Protein AF-A0A817SUK7-F1 (afdb_monomer_lite)

Radius of gyration: 32.59 Å; chains: 1; bounding box: 74×32×102 Å

Foldseek 3Di:
DDCDPVNVVVVVVVVVVVVVCCVPVVVVCVVVVPDDPPDDDPVVVVVVVLVLVADAEAEDAVLVQCCVFPVLDCPVPAQQDFDLVSGPPSDGDPHGLVNCVVSRHQEYAYELDDDPVCVVHCRVVSSVSSVVSVVVVCVVCVLAEDEDDDPVVSCVSSNPPRNYRYYHHDYDDPDD

Sequence (176 aa):
MALTRKFLITIGSLITIVIIGLAVGIPVGIVVGRQKPTSLTVEKQASQILENNPLIDGHNDLAWLIRTNFANSIADFDLYNVTRNQIRNDTPSHTDITRLRQGQVGGQFWSIYTRCGHQGKDATISFLEQIDLMNRIIAKYPDEFQMATTKHQIFLCSSLITSKIIMYILIIELKT

Structure (mmCIF, N/CA/C/O backbone):
data_AF-A0A817SUK7-F1
#
_entry.id   AF-A0A817SUK7-F1
#
loop_
_atom_site.group_PDB
_atom_site.id
_atom_site.type_symbol
_atom_site.label_atom_id
_atom_site.label_alt_id
_atom_site.label_comp_id
_atom_site.label_asym_id
_atom_site.label_entity_id
_atom_site.label_seq_id
_atom_site.pdbx_PDB_ins_code
_atom_site.Cartn_x
_atom_site.Cartn_y
_atom_site.Cartn_z
_atom_site.occupancy
_atom_site.B_iso_or_equiv
_atom_site.auth_seq_id
_atom_site.auth_comp_id
_atom_site.auth_asym_id
_atom_site.auth_atom_id
_atom_site.pdbx_PDB_model_num
ATOM 1 N N . MET A 1 1 ? -55.408 0.470 74.307 1.00 53.00 1 MET A N 1
ATOM 2 C CA . MET A 1 1 ? -54.081 1.119 74.401 1.00 53.00 1 MET A CA 1
ATOM 3 C C . MET A 1 1 ? -54.119 2.345 73.492 1.00 53.00 1 MET A C 1
ATOM 5 O O . MET A 1 1 ? -54.092 2.187 72.280 1.00 53.00 1 MET A O 1
ATOM 9 N N . ALA A 1 2 ? -54.377 3.537 74.039 1.00 53.59 2 ALA A N 1
ATOM 10 C CA . ALA A 1 2 ? -54.626 4.735 73.233 1.00 53.59 2 ALA A CA 1
ATOM 11 C C . ALA A 1 2 ? -53.303 5.288 72.686 1.00 53.59 2 ALA A C 1
ATOM 13 O O . ALA A 1 2 ? -52.430 5.695 73.453 1.00 53.59 2 ALA A O 1
ATOM 14 N N . LEU A 1 3 ? -53.156 5.283 71.362 1.00 60.50 3 LEU A N 1
ATOM 15 C CA . LEU A 1 3 ? -52.019 5.885 70.678 1.00 60.50 3 LEU A CA 1
ATOM 16 C C . LEU A 1 3 ? -52.039 7.395 70.958 1.00 60.50 3 LEU A C 1
ATOM 18 O O . LEU A 1 3 ? -52.952 8.107 70.541 1.00 60.50 3 LEU A O 1
ATOM 22 N N . THR A 1 4 ? -51.086 7.889 71.746 1.00 77.44 4 THR A N 1
ATOM 23 C CA . THR A 1 4 ? -51.103 9.286 72.191 1.00 77.44 4 THR A CA 1
ATOM 24 C C . THR A 1 4 ? -50.793 10.220 71.020 1.00 77.44 4 THR A C 1
ATOM 26 O O . THR A 1 4 ? -49.937 9.934 70.187 1.00 77.44 4 THR A O 1
ATOM 29 N N . ARG A 1 5 ? -51.455 11.383 70.957 1.00 76.31 5 ARG A N 1
ATOM 30 C CA . ARG A 1 5 ? -51.265 12.408 69.906 1.00 76.31 5 ARG A CA 1
ATOM 31 C C . ARG A 1 5 ? -49.786 12.749 69.652 1.00 76.31 5 ARG A C 1
ATOM 33 O O . ARG A 1 5 ? -49.402 13.025 68.522 1.00 76.31 5 ARG A O 1
ATOM 40 N N . LYS A 1 6 ? -48.949 12.675 70.694 1.00 73.25 6 LYS A N 1
ATOM 41 C CA . LYS A 1 6 ? -47.494 12.883 70.623 1.00 73.25 6 LYS A CA 1
ATOM 42 C C . LYS A 1 6 ? -46.774 11.822 69.777 1.00 73.25 6 LYS A C 1
ATOM 44 O O . LYS A 1 6 ? -45.846 12.182 69.062 1.00 73.25 6 LYS A O 1
ATOM 49 N N . PHE A 1 7 ? -47.226 10.566 69.820 1.00 78.25 7 PHE A N 1
ATOM 50 C CA . PHE A 1 7 ? -46.684 9.440 69.050 1.00 78.25 7 PHE A CA 1
ATOM 51 C C . PHE A 1 7 ? -46.992 9.561 67.549 1.00 78.25 7 PHE A C 1
ATOM 53 O O . PHE A 1 7 ? -46.119 9.359 66.710 1.00 78.25 7 PHE A O 1
ATOM 60 N N . LEU A 1 8 ? -48.213 9.985 67.199 1.00 80.06 8 LEU A N 1
ATOM 61 C CA . LEU A 1 8 ? -48.596 10.255 65.805 1.00 80.06 8 LEU A CA 1
ATOM 62 C C . LEU A 1 8 ? -47.792 11.414 65.197 1.00 80.06 8 LEU A C 1
ATOM 64 O O . LEU A 1 8 ? -47.365 11.331 64.049 1.00 80.06 8 LEU A O 1
ATOM 68 N N . ILE A 1 9 ? -47.536 12.469 65.980 1.00 82.06 9 ILE A N 1
ATOM 69 C CA . ILE A 1 9 ? -46.718 13.609 65.543 1.00 82.06 9 ILE A CA 1
ATOM 70 C C . ILE A 1 9 ? -45.265 13.179 65.299 1.00 82.06 9 ILE A C 1
ATOM 72 O O . ILE A 1 9 ? -44.683 13.571 64.296 1.00 82.06 9 ILE A O 1
ATOM 76 N N . THR A 1 10 ? -44.681 12.343 66.164 1.00 82.69 10 THR A N 1
ATOM 77 C CA . THR A 1 10 ? -43.287 11.889 65.993 1.00 82.69 10 THR A CA 1
ATOM 78 C C . THR A 1 10 ? -43.112 11.011 64.757 1.00 82.69 10 THR A C 1
ATOM 80 O O . THR A 1 10 ? -42.155 11.203 64.009 1.00 82.69 10 THR A O 1
ATOM 83 N N . ILE A 1 11 ? -44.055 10.099 64.499 1.00 87.56 11 ILE A N 1
ATOM 84 C CA . ILE A 1 11 ? -44.050 9.275 63.281 1.00 87.56 11 ILE A CA 1
ATOM 85 C C . ILE A 1 11 ? -44.216 10.146 62.031 1.00 87.56 11 ILE A C 1
ATOM 87 O O . ILE A 1 11 ? -43.466 9.978 61.071 1.00 87.56 11 ILE A O 1
ATOM 91 N N . GLY A 1 12 ? -45.142 11.111 62.049 1.00 86.31 12 GLY A N 1
ATOM 92 C CA . GLY A 1 12 ? -45.335 12.046 60.938 1.00 86.31 12 GLY A CA 1
ATOM 93 C C . GLY A 1 12 ? -44.076 12.861 60.625 1.00 86.31 12 GLY A C 1
ATOM 94 O O . GLY A 1 12 ? -43.688 12.980 59.461 1.00 86.31 12 GLY A O 1
ATOM 95 N N . SER A 1 13 ? -43.384 13.358 61.653 1.00 84.50 13 SER A N 1
ATOM 96 C CA . SER A 1 13 ? -42.125 14.097 61.493 1.00 84.50 13 SER A CA 1
ATOM 97 C C . SER A 1 13 ? -41.010 13.231 60.903 1.00 84.50 13 SER A C 1
ATOM 99 O O . SER A 1 13 ? -40.301 13.680 60.005 1.00 84.50 13 SER A O 1
ATOM 101 N N . LEU A 1 14 ? -40.878 11.978 61.353 1.00 88.69 14 LEU A N 1
ATOM 102 C CA . LEU A 1 14 ? -39.887 11.034 60.824 1.00 88.69 14 LEU A CA 1
ATOM 103 C C . LEU A 1 14 ? -40.139 10.707 59.349 1.00 88.69 14 LEU A C 1
ATOM 105 O O . LEU A 1 14 ? -39.212 10.767 58.544 1.00 88.69 14 LEU A O 1
ATOM 109 N N . ILE A 1 15 ? -41.391 10.429 58.977 1.00 91.38 15 ILE A N 1
ATOM 110 C CA . ILE A 1 15 ? -41.772 10.164 57.581 1.00 91.38 15 ILE A CA 1
ATOM 111 C C . ILE A 1 15 ? -41.455 11.379 56.702 1.00 91.38 15 ILE A C 1
ATOM 113 O O . ILE A 1 15 ? -40.889 11.231 55.622 1.00 91.38 15 ILE A O 1
ATOM 117 N N . THR A 1 16 ? -41.751 12.588 57.182 1.00 87.06 16 THR A N 1
ATOM 118 C CA . THR A 1 16 ? -41.489 13.826 56.434 1.00 87.06 16 THR A CA 1
ATOM 119 C C . THR A 1 16 ? -39.990 14.046 56.201 1.00 87.06 16 THR A C 1
ATOM 121 O O . THR A 1 16 ? -39.589 14.385 55.091 1.00 87.06 16 THR A O 1
ATOM 124 N N . ILE A 1 17 ? -39.145 13.790 57.206 1.00 89.88 17 ILE A N 1
ATOM 125 C CA . ILE A 1 17 ? -37.681 13.898 57.077 1.00 89.88 17 ILE A CA 1
ATOM 126 C C . ILE A 1 17 ? -37.142 12.894 56.052 1.00 89.88 17 ILE A C 1
ATOM 128 O O . ILE A 1 17 ? -36.302 13.253 55.228 1.00 89.88 17 ILE A O 1
ATOM 132 N N . VAL A 1 18 ? -37.648 11.658 56.060 1.00 92.06 18 VAL A N 1
ATOM 133 C CA . VAL A 1 18 ? -37.253 10.631 55.085 1.00 92.06 18 VAL A CA 1
ATOM 134 C C . VAL A 1 18 ? -37.667 11.034 53.670 1.00 92.06 18 VAL A C 1
ATOM 136 O O . VAL A 1 18 ? -36.856 10.937 52.751 1.00 92.06 18 VAL A O 1
ATOM 139 N N . ILE A 1 19 ? -38.887 11.547 53.486 1.00 92.81 19 ILE A N 1
ATOM 140 C CA . ILE A 1 19 ? -39.368 12.011 52.176 1.00 92.81 19 ILE A CA 1
ATOM 141 C C . ILE A 1 19 ? -38.508 13.168 51.660 1.00 92.81 19 ILE A C 1
ATOM 143 O O . ILE A 1 19 ? -38.107 13.144 50.500 1.00 92.81 19 ILE A O 1
ATOM 147 N N . ILE A 1 20 ? -38.170 14.146 52.507 1.00 90.62 20 ILE A N 1
ATOM 148 C CA . ILE A 1 20 ? -37.292 15.266 52.130 1.00 90.62 20 ILE A CA 1
ATOM 149 C C . ILE A 1 20 ? -35.889 14.756 51.778 1.00 90.62 20 ILE A C 1
ATOM 151 O O . ILE A 1 20 ? -35.326 15.150 50.757 1.00 90.62 20 ILE A O 1
ATOM 155 N N . GLY A 1 21 ? -35.338 13.843 52.581 1.00 87.94 21 GLY A N 1
ATOM 156 C CA . GLY A 1 21 ? -34.033 13.234 52.332 1.00 87.94 21 GLY A CA 1
ATOM 157 C C . GLY A 1 21 ? -33.972 12.493 50.995 1.00 87.94 21 GLY A C 1
ATOM 158 O O . GLY A 1 21 ? -32.999 12.640 50.262 1.00 87.94 21 GLY A O 1
ATOM 159 N N . LEU A 1 22 ? -35.028 11.763 50.629 1.00 90.69 22 LEU A N 1
ATOM 160 C CA . LEU A 1 22 ? -35.129 11.085 49.333 1.00 90.69 22 LEU A CA 1
ATOM 161 C C . LEU A 1 22 ? -35.352 12.077 48.182 1.00 90.69 22 LEU A C 1
ATOM 163 O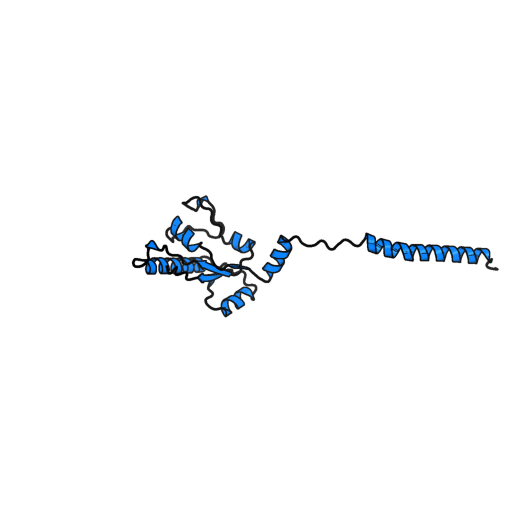 O . LEU A 1 22 ? -34.687 11.976 47.152 1.00 90.69 22 LEU A O 1
ATOM 167 N N . ALA A 1 23 ? -36.235 13.060 48.369 1.00 89.69 23 ALA A N 1
ATOM 168 C CA . ALA A 1 23 ? -36.562 14.065 47.359 1.00 89.69 23 ALA A CA 1
ATOM 169 C C . ALA A 1 23 ? -35.372 14.967 47.003 1.00 89.69 23 ALA A C 1
ATOM 171 O O . ALA A 1 23 ? -35.306 15.452 45.879 1.00 89.69 23 ALA A O 1
ATOM 172 N N . VAL A 1 24 ? -34.428 15.179 47.926 1.00 88.25 24 VAL A N 1
ATOM 173 C CA . VAL A 1 24 ? -33.212 15.974 47.688 1.00 88.25 24 VAL A CA 1
ATOM 174 C C . VAL A 1 24 ? -32.011 15.085 47.364 1.00 88.25 24 VAL A C 1
ATOM 176 O O . VAL A 1 24 ? -31.266 15.364 46.424 1.00 88.25 24 VAL A O 1
ATOM 179 N N . GLY A 1 25 ? -31.826 13.991 48.103 1.00 86.31 25 GLY A N 1
ATOM 180 C CA . GLY A 1 25 ? -30.671 13.108 47.962 1.00 86.31 25 GLY A CA 1
ATOM 181 C C . GLY A 1 25 ? -30.619 12.390 46.616 1.00 86.31 25 GLY A C 1
ATOM 182 O O . GLY A 1 25 ? -29.542 12.275 46.034 1.00 86.31 25 GLY A O 1
ATOM 183 N N . ILE A 1 26 ? -31.769 11.964 46.078 1.00 86.06 26 ILE A N 1
ATOM 184 C CA . ILE A 1 26 ? -31.826 11.257 44.790 1.00 86.06 26 ILE A CA 1
ATOM 185 C C . ILE A 1 26 ? -31.464 12.193 43.621 1.00 86.06 26 ILE A C 1
ATOM 187 O O . ILE A 1 26 ? -30.552 11.849 42.867 1.00 86.06 26 ILE A O 1
ATOM 191 N N . PRO A 1 27 ? -32.070 13.390 43.456 1.00 87.44 27 PRO A N 1
ATOM 192 C CA . PRO A 1 27 ? -31.677 14.306 42.384 1.00 87.44 27 PRO A CA 1
ATOM 193 C C . PRO A 1 27 ? -30.222 14.762 42.480 1.00 87.44 27 PRO A C 1
ATOM 195 O O . PRO A 1 27 ? -29.537 14.817 41.460 1.00 87.44 27 PRO A O 1
ATOM 198 N N . VAL A 1 28 ? -29.724 15.044 43.691 1.00 85.94 28 VAL A N 1
ATOM 199 C CA . VAL A 1 28 ? -28.320 15.430 43.899 1.00 85.94 28 VAL A CA 1
ATOM 200 C C . VAL A 1 28 ? -27.387 14.281 43.526 1.00 85.94 28 VAL A C 1
ATOM 202 O O . VAL A 1 28 ? -26.430 14.501 42.789 1.00 85.94 28 VAL A O 1
ATOM 205 N N . GLY A 1 29 ? -27.691 13.050 43.943 1.00 83.94 29 GLY A N 1
ATOM 206 C CA . GLY A 1 29 ? -26.927 11.863 43.556 1.00 83.94 29 GLY A CA 1
ATOM 207 C C . GLY A 1 29 ? -26.905 11.636 42.042 1.00 83.94 29 GLY A C 1
ATOM 208 O O . GLY A 1 29 ? -25.859 11.307 41.489 1.00 83.94 29 GLY A O 1
ATOM 209 N N . ILE A 1 30 ? -28.020 11.888 41.349 1.00 84.25 30 ILE A N 1
ATOM 210 C CA . ILE A 1 30 ? -28.108 11.784 39.883 1.00 84.25 30 ILE A CA 1
ATOM 211 C C . ILE A 1 30 ? -27.277 12.870 39.190 1.00 84.25 30 ILE A C 1
ATOM 213 O O . ILE A 1 30 ? -26.609 12.585 38.199 1.00 84.25 30 ILE A O 1
ATOM 217 N N . VAL A 1 31 ? -27.306 14.111 39.683 1.00 81.88 31 VAL A N 1
ATOM 218 C CA . VAL A 1 31 ? -26.543 15.227 39.099 1.00 81.88 31 VAL A CA 1
ATOM 219 C C . VAL A 1 31 ? -25.044 15.067 39.353 1.00 81.88 31 VAL A C 1
ATOM 221 O O . VAL A 1 31 ? -24.256 15.252 38.431 1.00 81.88 31 VAL A O 1
ATOM 224 N N . VAL A 1 32 ? -24.651 14.678 40.569 1.00 80.75 32 VAL A N 1
ATOM 225 C CA . VAL A 1 32 ? -23.246 14.454 40.952 1.00 80.75 32 VAL A CA 1
ATOM 226 C C . VAL A 1 32 ? -22.685 13.188 40.298 1.00 80.75 32 VAL A C 1
ATOM 228 O O . VAL A 1 32 ? -21.536 13.175 39.868 1.00 80.75 32 VAL A O 1
ATOM 231 N N . GLY A 1 33 ? -23.499 12.137 40.163 1.00 73.50 33 GLY A N 1
ATOM 232 C CA . GLY A 1 33 ? -23.137 10.893 39.481 1.00 73.50 33 GLY A CA 1
ATOM 233 C C . GLY A 1 33 ? -23.137 10.992 37.954 1.00 73.50 33 GLY A C 1
ATOM 234 O O . GLY A 1 33 ? -22.700 10.057 37.279 1.00 73.50 33 GLY A O 1
ATOM 235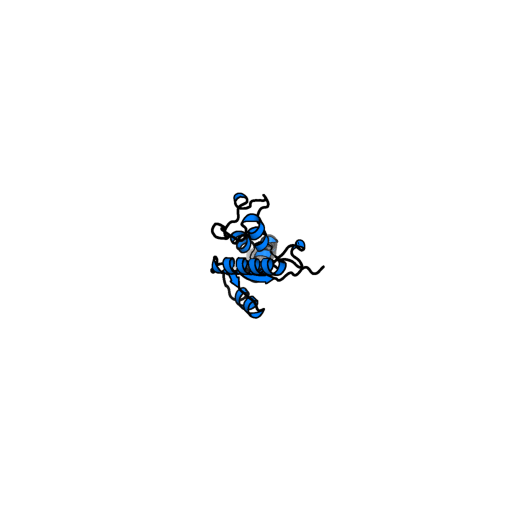 N N . ARG A 1 34 ? -23.600 12.113 37.383 1.00 72.38 34 ARG A N 1
ATOM 236 C CA . ARG A 1 34 ? -23.591 12.354 35.939 1.00 72.38 34 ARG A CA 1
ATOM 237 C C . ARG A 1 34 ? -22.164 12.643 35.476 1.00 72.38 34 ARG A C 1
ATOM 239 O O . ARG A 1 34 ? -21.755 13.788 35.302 1.00 72.38 34 ARG A O 1
ATOM 246 N N . GLN A 1 35 ? -21.394 11.587 35.240 1.00 65.50 35 GLN A N 1
ATOM 247 C CA . GLN A 1 35 ? -20.169 11.715 34.465 1.00 65.50 35 GLN A CA 1
ATOM 248 C C . GLN A 1 35 ? -20.542 12.199 33.061 1.00 65.50 35 GLN A C 1
ATOM 250 O O . GLN A 1 35 ? -21.398 11.614 32.393 1.00 65.50 35 GLN A O 1
ATOM 255 N N . LYS A 1 36 ? -19.927 13.300 32.615 1.00 65.75 36 LYS A N 1
ATOM 256 C CA . LYS A 1 36 ? -19.991 13.706 31.207 1.00 65.75 36 LYS A CA 1
ATOM 257 C C . LYS A 1 36 ? -19.540 12.494 30.383 1.00 65.75 36 LYS A C 1
ATOM 259 O O . LYS A 1 36 ? -18.475 11.963 30.708 1.00 65.75 36 LYS A O 1
ATOM 264 N N . PRO A 1 37 ? -20.301 12.044 29.366 1.00 61.94 37 PRO A N 1
ATOM 265 C CA . PRO A 1 37 ? -19.842 10.955 28.518 1.00 61.94 37 PRO A CA 1
ATOM 266 C C . PRO A 1 37 ? -18.461 11.340 28.002 1.00 61.94 37 PRO A C 1
ATOM 268 O O . PRO A 1 37 ? -18.278 12.430 27.452 1.00 61.94 37 PRO A O 1
ATOM 271 N N . THR A 1 38 ? -17.469 10.503 28.291 1.00 68.75 38 THR A N 1
ATOM 272 C CA . THR A 1 38 ? -16.096 10.754 27.875 1.00 68.75 38 THR A CA 1
ATOM 273 C C . THR A 1 38 ? -16.100 10.719 26.354 1.00 68.75 38 THR A C 1
ATOM 275 O O . THR A 1 38 ? -16.249 9.655 25.758 1.00 68.75 38 THR A O 1
ATOM 278 N N . SER A 1 39 ? -16.029 11.892 25.721 1.00 80.31 39 SER A N 1
ATOM 279 C CA . SER A 1 39 ? -15.875 11.970 24.272 1.00 80.31 39 SER A CA 1
ATOM 280 C C . SER A 1 39 ? -14.623 11.189 23.905 1.00 80.31 39 SER A C 1
ATOM 282 O O . SER A 1 39 ? -13.571 11.375 24.520 1.00 80.31 39 SER A O 1
ATOM 284 N N . LEU A 1 40 ? -14.739 10.317 22.909 1.00 84.12 40 LEU A N 1
ATOM 285 C CA . LEU A 1 40 ? -13.579 9.687 22.296 1.00 84.12 40 LEU A CA 1
ATOM 286 C C . LEU A 1 40 ? -12.591 10.768 21.831 1.00 84.12 40 LEU A C 1
ATOM 288 O O . LEU A 1 40 ? -12.999 11.882 21.488 1.00 84.12 40 LEU A O 1
ATOM 292 N N . THR A 1 41 ? -11.300 10.435 21.828 1.00 93.38 41 THR A N 1
ATOM 293 C CA . THR A 1 41 ? -10.288 11.288 21.196 1.00 93.38 41 THR A CA 1
ATOM 294 C C . THR A 1 41 ? -10.522 11.322 19.686 1.00 93.38 41 THR A C 1
ATOM 296 O O . THR A 1 41 ? -11.152 10.413 19.137 1.00 93.38 41 THR A O 1
ATOM 299 N N . VAL A 1 42 ? -10.010 12.350 19.006 1.00 92.81 42 VAL A N 1
ATOM 300 C CA . VAL A 1 42 ? -10.177 12.506 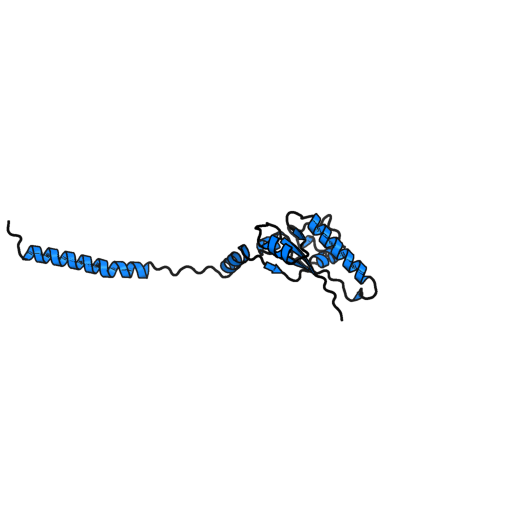17.551 1.00 92.81 42 VAL A CA 1
ATOM 301 C C . VAL A 1 42 ? -9.638 11.286 16.801 1.00 92.81 42 VAL A C 1
ATOM 303 O O . VAL A 1 42 ? -10.264 10.820 15.857 1.00 92.81 42 VAL A O 1
ATOM 306 N N . GLU A 1 43 ? -8.532 10.703 17.262 1.00 91.69 43 GLU A N 1
ATOM 307 C CA . GLU A 1 43 ? -7.911 9.522 16.656 1.00 91.69 43 GLU A CA 1
ATOM 308 C C . GLU A 1 43 ? -8.814 8.293 16.776 1.00 91.69 43 GLU A C 1
ATOM 310 O O . GLU A 1 43 ? -9.002 7.564 15.805 1.00 91.69 43 GLU A O 1
ATOM 315 N N . LYS A 1 44 ? -9.427 8.080 17.949 1.00 92.69 44 LYS A N 1
ATOM 316 C CA . LYS A 1 44 ? -10.380 6.978 18.143 1.00 92.69 44 LYS A CA 1
ATOM 317 C C . LYS A 1 44 ? -11.639 7.170 17.305 1.00 92.69 44 LYS A C 1
ATOM 319 O O . LYS A 1 44 ? -12.140 6.200 16.750 1.00 92.69 44 LYS A O 1
ATOM 324 N N . GLN A 1 45 ? -12.133 8.403 17.196 1.00 93.38 45 GLN A N 1
ATOM 325 C CA . GLN A 1 45 ? -13.276 8.719 16.337 1.00 93.38 45 GLN A CA 1
ATOM 326 C C . GLN A 1 45 ? -12.953 8.455 14.863 1.00 93.38 45 GLN A C 1
ATOM 328 O O . GLN A 1 45 ? -13.724 7.786 14.181 1.00 93.38 45 GLN A O 1
ATOM 333 N N . ALA A 1 46 ? -11.802 8.931 14.383 1.00 93.38 46 ALA A N 1
ATOM 334 C CA . ALA A 1 46 ? -11.353 8.703 13.014 1.00 93.38 46 ALA A CA 1
ATOM 335 C C . ALA A 1 46 ? -11.188 7.206 12.724 1.00 93.38 46 ALA A C 1
ATOM 337 O O . ALA A 1 46 ? -11.698 6.722 11.717 1.00 93.38 46 ALA A O 1
ATOM 338 N N . SER A 1 47 ? -10.555 6.462 13.634 1.00 92.12 47 SER A N 1
ATOM 339 C CA . SER A 1 47 ? -10.348 5.024 13.466 1.00 92.12 47 SER A CA 1
ATOM 340 C C . SER A 1 47 ? -11.670 4.253 13.380 1.00 92.12 47 SER A C 1
ATOM 342 O O . SER A 1 47 ? -11.852 3.465 12.454 1.00 92.12 47 SER A O 1
ATOM 344 N N . GLN A 1 48 ? -12.646 4.564 14.243 1.00 91.75 48 GLN A N 1
ATOM 345 C CA . GLN A 1 48 ? -13.991 3.972 14.182 1.00 91.75 48 GLN A CA 1
ATOM 346 C C . GLN A 1 48 ? -14.731 4.277 12.873 1.00 91.75 48 GLN A C 1
ATOM 348 O O . GLN A 1 48 ? -15.467 3.436 12.355 1.00 91.75 48 GLN A O 1
ATOM 353 N N . ILE A 1 49 ? -14.556 5.482 12.324 1.00 92.19 49 ILE A N 1
ATOM 354 C CA . ILE A 1 49 ? -15.133 5.833 11.022 1.00 92.19 49 ILE A CA 1
ATOM 355 C C . ILE A 1 49 ? -14.481 4.988 9.923 1.00 92.19 49 ILE A C 1
ATOM 357 O O . ILE A 1 49 ? -15.194 4.413 9.098 1.00 92.19 49 ILE A O 1
ATOM 361 N N . LEU A 1 50 ? -13.151 4.879 9.936 1.00 91.25 50 LEU A N 1
ATOM 362 C CA . LEU A 1 50 ? -12.375 4.153 8.930 1.00 91.25 50 LEU A CA 1
ATOM 363 C C . LEU A 1 50 ? -12.538 2.628 9.009 1.00 91.25 50 LEU A C 1
ATOM 365 O O . LEU A 1 50 ? -12.339 1.955 8.004 1.00 91.25 50 LEU A O 1
ATOM 369 N N . GLU A 1 51 ? -12.953 2.070 10.153 1.00 88.00 51 GLU A N 1
ATOM 370 C CA . GLU A 1 51 ? -13.257 0.633 10.293 1.00 88.00 51 GLU A CA 1
ATOM 371 C C . GLU A 1 51 ? -14.359 0.196 9.321 1.00 88.00 51 GLU A C 1
ATOM 373 O O . GLU A 1 51 ? -14.278 -0.880 8.735 1.00 88.00 51 GLU A O 1
ATOM 378 N N . ASN A 1 52 ? -15.362 1.055 9.121 1.00 85.25 52 ASN A N 1
ATOM 379 C CA . ASN A 1 52 ? -16.485 0.797 8.217 1.00 85.25 52 ASN A CA 1
ATOM 380 C C . ASN A 1 52 ? -16.372 1.559 6.889 1.00 85.25 52 ASN A C 1
ATOM 382 O O . ASN A 1 52 ? -17.125 1.287 5.958 1.00 85.25 52 ASN A O 1
ATOM 386 N N . ASN A 1 53 ? -15.453 2.525 6.801 1.00 88.00 53 ASN A N 1
ATOM 387 C CA . ASN A 1 53 ? -15.227 3.350 5.616 1.00 88.00 53 ASN A CA 1
ATOM 388 C C . ASN A 1 53 ? -13.723 3.437 5.316 1.00 88.00 53 ASN A C 1
ATOM 390 O O . ASN A 1 53 ? -13.133 4.503 5.512 1.00 88.00 53 ASN A O 1
ATOM 394 N N . PRO A 1 54 ? -13.084 2.337 4.875 1.00 87.62 54 PRO A N 1
ATOM 395 C CA . PRO A 1 54 ? -11.650 2.330 4.619 1.00 87.62 54 PRO A CA 1
ATOM 396 C C . PRO A 1 54 ? -11.226 3.441 3.656 1.00 87.62 54 PRO A C 1
ATOM 398 O O . PRO A 1 54 ? -11.927 3.745 2.685 1.00 87.62 54 PRO A O 1
ATOM 401 N N . LEU A 1 55 ? -10.058 4.034 3.905 1.00 90.94 55 LEU A N 1
ATOM 402 C CA . LEU A 1 55 ? -9.558 5.144 3.101 1.00 90.94 55 LEU A CA 1
ATOM 403 C C . LEU A 1 55 ? -9.236 4.672 1.675 1.00 90.94 55 LEU A C 1
ATOM 405 O O . LEU A 1 55 ? -8.615 3.622 1.486 1.00 90.94 55 LEU A O 1
ATOM 409 N N . ILE A 1 56 ? -9.631 5.474 0.684 1.00 90.06 56 ILE A N 1
ATOM 410 C CA . ILE A 1 56 ? -9.225 5.314 -0.715 1.00 90.06 56 ILE A CA 1
ATOM 411 C C . ILE A 1 56 ? -8.302 6.477 -1.064 1.00 90.06 56 ILE A C 1
ATOM 413 O O . ILE A 1 56 ? -8.764 7.608 -1.219 1.00 90.06 56 ILE A O 1
ATOM 417 N N . ASP A 1 57 ? -7.006 6.201 -1.177 1.00 91.38 57 ASP A N 1
ATOM 418 C CA . ASP A 1 57 ? -6.017 7.207 -1.556 1.00 91.38 57 ASP A CA 1
ATOM 419 C C . ASP A 1 57 ? -5.870 7.297 -3.081 1.00 91.38 57 ASP A C 1
ATOM 421 O O . ASP A 1 57 ? -5.852 6.288 -3.794 1.00 91.38 57 ASP A O 1
ATOM 425 N N . GLY A 1 58 ? -5.793 8.529 -3.583 1.00 90.12 58 GLY A N 1
ATOM 426 C CA . GLY A 1 58 ? -5.818 8.835 -5.009 1.00 90.12 58 GLY A CA 1
ATOM 427 C C . GLY A 1 58 ? -4.462 8.791 -5.710 1.00 90.12 58 GLY A C 1
ATOM 428 O O . GLY A 1 58 ? -4.450 8.831 -6.938 1.00 90.12 58 GLY A O 1
ATOM 429 N N . HIS A 1 59 ? -3.333 8.743 -4.997 1.00 91.94 59 HIS A N 1
ATOM 430 C CA . HIS A 1 59 ? -2.020 8.851 -5.629 1.00 91.94 59 HIS A CA 1
ATOM 431 C C . HIS A 1 59 ? -0.865 8.409 -4.717 1.00 91.94 59 HIS A C 1
ATOM 433 O O . HIS A 1 59 ? -0.469 9.129 -3.803 1.00 91.94 59 HIS A O 1
ATOM 439 N N . ASN A 1 60 ? -0.237 7.274 -5.033 1.00 93.00 60 ASN A N 1
ATOM 440 C CA . ASN A 1 60 ? 0.943 6.787 -4.311 1.00 93.00 60 ASN A CA 1
ATOM 441 C C . ASN A 1 60 ? 2.058 6.334 -5.263 1.00 93.00 60 ASN A C 1
ATOM 443 O O . ASN A 1 60 ? 1.840 5.500 -6.145 1.00 93.00 60 ASN A O 1
ATOM 447 N N . ASP A 1 61 ? 3.264 6.866 -5.054 1.00 92.56 61 ASP A N 1
ATOM 448 C CA . ASP A 1 61 ? 4.444 6.698 -5.914 1.00 92.56 61 ASP A CA 1
ATOM 449 C C . ASP A 1 61 ? 5.336 5.493 -5.540 1.00 92.56 61 ASP A C 1
ATOM 451 O O . ASP A 1 61 ? 6.520 5.451 -5.884 1.00 92.56 61 ASP A O 1
ATOM 455 N N . LEU A 1 62 ? 4.806 4.468 -4.860 1.00 91.94 62 LEU A N 1
ATOM 456 C CA . LEU A 1 62 ? 5.573 3.253 -4.532 1.00 91.94 62 LEU A CA 1
ATOM 457 C C . LEU A 1 62 ? 6.241 2.619 -5.765 1.00 91.94 62 LEU A C 1
ATOM 459 O O . LEU A 1 62 ? 7.391 2.187 -5.691 1.00 91.94 62 LEU A O 1
ATOM 463 N N . ALA A 1 63 ? 5.559 2.612 -6.914 1.00 91.69 63 ALA A N 1
ATOM 464 C CA . ALA A 1 63 ? 6.114 2.097 -8.165 1.00 91.69 63 ALA A CA 1
ATOM 465 C C . ALA A 1 63 ? 7.401 2.846 -8.560 1.00 91.69 63 ALA A C 1
ATOM 467 O O . ALA A 1 63 ? 8.396 2.237 -8.961 1.00 91.69 63 ALA A O 1
ATOM 468 N N . TRP A 1 64 ? 7.396 4.173 -8.414 1.00 90.81 64 TRP A N 1
ATOM 469 C CA . TRP A 1 64 ? 8.545 5.025 -8.704 1.00 90.81 64 TRP A CA 1
ATOM 470 C C . TRP A 1 64 ? 9.685 4.823 -7.699 1.00 90.81 64 TRP A C 1
ATOM 472 O O . TRP A 1 64 ? 10.858 4.760 -8.086 1.00 90.81 64 TRP A O 1
ATOM 482 N N . LEU A 1 65 ? 9.354 4.662 -6.416 1.00 90.69 65 LEU A N 1
ATOM 483 C CA . LEU A 1 65 ? 10.327 4.323 -5.378 1.00 90.69 65 LEU A CA 1
ATOM 484 C C . LEU A 1 65 ? 11.048 3.016 -5.718 1.00 90.69 65 LEU A C 1
ATOM 486 O O . LEU A 1 65 ? 12.280 2.969 -5.679 1.00 90.69 65 LEU A O 1
ATOM 490 N N . ILE A 1 66 ? 10.302 1.980 -6.110 1.00 90.81 66 ILE A N 1
ATOM 491 C CA . ILE A 1 66 ? 10.885 0.685 -6.468 1.00 90.81 66 ILE A CA 1
ATOM 492 C C . ILE A 1 66 ? 11.752 0.809 -7.728 1.00 90.81 66 ILE A C 1
ATOM 494 O O . ILE A 1 66 ? 12.879 0.313 -7.748 1.00 90.81 66 ILE A O 1
ATOM 498 N N . ARG A 1 67 ? 11.285 1.531 -8.756 1.00 90.44 67 ARG A N 1
ATOM 499 C CA . ARG A 1 67 ? 12.067 1.785 -9.978 1.00 90.44 67 ARG A CA 1
ATOM 500 C C . ARG A 1 67 ? 13.418 2.411 -9.669 1.00 90.44 67 ARG A C 1
ATOM 502 O O . ARG A 1 67 ? 14.451 1.916 -10.109 1.00 90.44 67 ARG A O 1
ATOM 509 N N . THR A 1 68 ? 13.410 3.500 -8.911 1.00 88.56 68 THR A N 1
ATOM 510 C CA . THR A 1 68 ? 14.612 4.308 -8.673 1.00 88.56 68 THR A CA 1
ATOM 511 C C . THR A 1 68 ? 15.619 3.644 -7.740 1.00 88.56 68 THR A C 1
ATOM 513 O O . THR A 1 68 ? 16.813 3.897 -7.876 1.00 88.56 68 THR A O 1
ATOM 516 N N . ASN A 1 69 ? 15.169 2.787 -6.821 1.00 87.12 69 ASN A N 1
ATOM 517 C CA . ASN A 1 69 ? 16.045 2.160 -5.827 1.00 87.12 69 ASN A CA 1
ATOM 518 C C . ASN A 1 69 ? 16.416 0.710 -6.157 1.00 87.12 69 ASN A C 1
ATOM 520 O O . ASN A 1 69 ? 17.479 0.252 -5.742 1.00 87.12 69 ASN A O 1
ATOM 524 N N . PHE A 1 70 ? 15.583 0.006 -6.924 1.00 88.44 70 PHE A N 1
ATOM 525 C CA . PHE A 1 70 ? 15.733 -1.430 -7.186 1.00 88.44 70 PHE A CA 1
ATOM 526 C C . PHE A 1 70 ? 15.615 -1.798 -8.668 1.00 88.44 70 PHE A C 1
ATOM 528 O O . PHE A 1 70 ? 15.579 -2.982 -8.994 1.00 88.44 70 PHE A O 1
ATOM 535 N N . ALA A 1 71 ? 15.543 -0.815 -9.574 1.00 90.88 71 ALA A N 1
ATOM 536 C CA . ALA A 1 71 ? 15.424 -1.045 -11.015 1.00 90.88 71 ALA A CA 1
ATOM 537 C C . ALA A 1 71 ? 14.276 -2.015 -11.372 1.00 90.88 71 ALA A C 1
ATOM 539 O O . ALA A 1 71 ? 14.444 -2.923 -12.181 1.00 90.88 71 ALA A O 1
ATOM 540 N N . ASN A 1 72 ? 13.113 -1.847 -10.727 1.00 92.44 72 ASN A N 1
ATOM 541 C CA . ASN A 1 72 ? 11.916 -2.692 -10.881 1.00 92.44 72 ASN A CA 1
ATOM 542 C C . ASN A 1 72 ? 12.069 -4.164 -10.450 1.00 92.44 72 ASN A C 1
ATOM 544 O O . ASN A 1 72 ? 11.121 -4.950 -10.602 1.00 92.44 72 ASN A O 1
ATOM 548 N N . SER A 1 73 ? 13.214 -4.540 -9.873 1.00 91.38 73 SER A N 1
ATOM 549 C CA . SER A 1 73 ? 13.393 -5.843 -9.241 1.00 91.38 73 SER A CA 1
ATOM 550 C C . SER A 1 73 ? 12.632 -5.894 -7.923 1.00 91.38 73 SER A C 1
ATOM 552 O O . SER A 1 73 ? 12.773 -5.018 -7.071 1.00 91.38 73 SER A O 1
ATOM 554 N N . ILE A 1 74 ? 11.831 -6.946 -7.754 1.00 90.69 74 ILE A N 1
ATOM 555 C CA . ILE A 1 74 ? 11.087 -7.210 -6.517 1.00 90.69 74 ILE A CA 1
ATOM 556 C C . ILE A 1 74 ? 11.486 -8.532 -5.866 1.00 90.69 74 ILE A C 1
ATOM 558 O O . ILE A 1 74 ? 10.795 -8.970 -4.952 1.00 90.69 74 ILE A O 1
ATOM 562 N N . ALA A 1 75 ? 12.550 -9.192 -6.338 1.00 86.69 75 ALA A N 1
ATOM 563 C CA . ALA A 1 75 ? 12.981 -10.481 -5.795 1.00 86.69 75 ALA A CA 1
ATOM 564 C C . ALA A 1 75 ? 13.255 -10.358 -4.287 1.00 86.69 75 ALA A C 1
ATOM 566 O O . ALA A 1 75 ? 12.569 -10.987 -3.481 1.00 86.69 75 ALA A O 1
ATOM 567 N N . ASP A 1 76 ? 14.115 -9.406 -3.926 1.00 76.06 76 ASP A N 1
ATOM 568 C CA . ASP A 1 76 ? 14.546 -9.156 -2.546 1.00 76.06 76 ASP A CA 1
ATOM 569 C C . ASP A 1 76 ? 13.828 -7.960 -1.894 1.00 76.06 76 ASP A C 1
ATOM 571 O O . ASP A 1 76 ? 14.213 -7.489 -0.825 1.00 76.06 76 ASP A O 1
ATOM 575 N N . PHE A 1 77 ? 12.780 -7.438 -2.542 1.00 82.69 77 PHE A N 1
ATOM 576 C CA . PHE A 1 77 ? 11.977 -6.344 -1.999 1.00 82.69 77 PHE A CA 1
ATOM 577 C C . PHE A 1 77 ? 10.831 -6.899 -1.149 1.00 82.69 77 PHE A C 1
ATOM 579 O O . PHE A 1 77 ? 9.874 -7.483 -1.678 1.00 82.69 77 PHE A O 1
ATOM 586 N N . ASP A 1 78 ? 10.944 -6.715 0.164 1.00 88.69 78 ASP A N 1
ATOM 587 C CA . ASP A 1 78 ? 9.893 -7.015 1.133 1.00 88.69 78 ASP A CA 1
ATOM 588 C C . ASP A 1 78 ? 9.037 -5.768 1.386 1.00 88.69 78 ASP A C 1
ATOM 590 O O . ASP A 1 78 ? 9.520 -4.759 1.901 1.00 88.69 78 ASP A O 1
ATOM 594 N N . LEU A 1 79 ? 7.762 -5.844 1.002 1.00 91.69 79 LEU A N 1
ATOM 595 C CA . LEU A 1 79 ? 6.803 -4.752 1.144 1.00 91.69 79 LEU A CA 1
ATOM 596 C C . LEU A 1 79 ? 6.061 -4.797 2.489 1.00 91.69 79 LEU A C 1
ATOM 598 O O . LEU A 1 79 ? 5.310 -3.870 2.780 1.00 91.69 79 LEU A O 1
ATOM 602 N N . TYR A 1 80 ? 6.249 -5.822 3.328 1.00 91.25 80 TYR A N 1
ATOM 603 C CA . TYR A 1 80 ? 5.616 -5.858 4.650 1.00 91.25 80 TYR A CA 1
ATOM 604 C C . TYR A 1 80 ? 6.173 -4.794 5.587 1.00 91.25 80 TYR A C 1
ATOM 606 O O . TYR A 1 80 ? 5.413 -4.177 6.337 1.00 91.25 80 TYR A O 1
ATOM 614 N N . ASN A 1 81 ? 7.483 -4.561 5.525 1.00 85.75 81 ASN A N 1
ATOM 615 C CA . ASN A 1 81 ? 8.165 -3.585 6.360 1.00 85.75 81 ASN A CA 1
ATOM 616 C C . ASN A 1 81 ? 9.351 -2.980 5.605 1.00 85.75 81 ASN A C 1
ATOM 618 O O . ASN A 1 81 ? 10.480 -3.468 5.687 1.00 85.75 81 ASN A O 1
ATOM 622 N N . VAL A 1 82 ? 9.080 -1.909 4.859 1.00 85.75 82 VAL A N 1
ATOM 623 C CA . VAL A 1 82 ? 10.117 -1.225 4.090 1.00 85.75 82 VAL A CA 1
ATOM 624 C C . VAL A 1 82 ? 10.941 -0.362 5.043 1.00 85.75 82 VAL A C 1
ATOM 626 O O . VAL A 1 82 ? 10.483 0.658 5.566 1.00 85.75 82 VAL A O 1
ATOM 629 N N . THR A 1 83 ? 12.182 -0.777 5.272 1.00 78.81 83 THR A N 1
ATOM 630 C CA . THR A 1 83 ? 13.138 -0.086 6.140 1.00 78.81 83 THR A CA 1
ATOM 631 C C . THR A 1 83 ? 14.022 0.870 5.343 1.00 78.81 83 THR A C 1
ATOM 633 O O . THR A 1 83 ? 14.246 0.698 4.145 1.00 78.81 83 THR A O 1
ATOM 636 N N . ARG A 1 84 ? 14.590 1.876 6.023 1.00 68.50 84 ARG A N 1
ATOM 637 C CA . ARG A 1 84 ? 15.508 2.843 5.396 1.00 68.50 84 ARG A CA 1
ATOM 638 C C . ARG A 1 84 ? 16.702 2.165 4.719 1.00 68.50 84 ARG A C 1
ATOM 640 O O . ARG A 1 84 ? 17.105 2.590 3.648 1.00 68.50 84 ARG A O 1
ATOM 647 N N . ASN A 1 85 ? 17.205 1.078 5.306 1.00 66.75 85 ASN A N 1
ATOM 648 C CA . ASN A 1 85 ? 18.374 0.346 4.811 1.00 66.75 85 ASN A CA 1
ATOM 649 C C . ASN A 1 85 ? 18.131 -0.355 3.469 1.00 66.75 85 ASN A C 1
ATOM 651 O O . ASN A 1 85 ? 19.086 -0.710 2.786 1.00 66.75 85 ASN A O 1
ATOM 655 N N . GLN A 1 86 ? 16.871 -0.568 3.089 1.00 65.69 86 GLN A N 1
ATOM 656 C CA . GLN A 1 86 ? 16.538 -1.128 1.784 1.00 65.69 86 GLN A CA 1
ATOM 657 C C . GLN A 1 86 ? 16.593 -0.055 0.684 1.00 65.69 86 GLN A C 1
ATOM 659 O O . GLN A 1 86 ? 16.748 -0.396 -0.483 1.00 65.69 86 GLN A O 1
ATOM 664 N N . ILE A 1 87 ? 16.509 1.239 1.016 1.00 73.81 87 ILE A N 1
ATOM 665 C CA . ILE A 1 87 ? 16.358 2.320 0.036 1.00 73.81 87 ILE A CA 1
ATOM 666 C C . ILE A 1 87 ? 17.704 3.010 -0.199 1.00 73.81 87 ILE A C 1
ATOM 668 O O . ILE A 1 87 ? 18.299 3.575 0.712 1.00 73.81 87 ILE A O 1
ATOM 672 N N . ARG A 1 88 ? 18.173 2.996 -1.450 1.00 68.19 88 ARG A N 1
ATOM 673 C CA . ARG A 1 88 ? 19.507 3.480 -1.842 1.00 68.19 88 ARG A CA 1
ATOM 674 C C . ARG A 1 88 ? 19.710 4.992 -1.690 1.00 68.19 88 ARG A C 1
ATOM 676 O O . ARG A 1 88 ? 20.848 5.424 -1.568 1.00 68.19 88 ARG A O 1
ATOM 683 N N . ASN A 1 89 ? 18.636 5.783 -1.709 1.00 65.00 89 ASN A N 1
ATOM 684 C CA . ASN A 1 89 ? 18.697 7.251 -1.750 1.00 65.00 89 ASN A CA 1
ATOM 685 C C . ASN A 1 89 ? 18.333 7.939 -0.415 1.00 65.00 89 ASN A C 1
ATOM 687 O O . ASN A 1 89 ? 17.801 9.049 -0.438 1.00 65.00 89 ASN A O 1
ATOM 691 N N . ASP A 1 90 ? 18.527 7.277 0.737 1.00 60.91 90 ASP A N 1
ATOM 692 C CA . ASP A 1 90 ? 18.265 7.781 2.110 1.00 60.91 90 ASP A CA 1
ATOM 693 C C . ASP A 1 90 ? 16.845 8.311 2.408 1.00 60.91 90 ASP A C 1
ATOM 695 O O . ASP A 1 90 ? 16.542 8.750 3.529 1.00 60.91 90 ASP A O 1
ATOM 699 N N . THR A 1 91 ? 15.946 8.226 1.428 1.00 64.31 91 THR A N 1
ATOM 700 C CA . THR A 1 91 ? 14.554 8.656 1.517 1.00 64.31 91 THR A CA 1
ATOM 701 C C . THR A 1 91 ? 13.729 7.482 2.035 1.00 64.31 91 THR A C 1
ATOM 703 O O . THR A 1 91 ? 13.606 6.486 1.328 1.00 64.31 91 THR A O 1
ATOM 706 N N . PRO A 1 92 ? 13.188 7.533 3.261 1.00 74.31 92 PRO A N 1
ATOM 707 C CA . PRO A 1 92 ? 12.380 6.441 3.785 1.00 74.31 92 PRO A CA 1
ATOM 708 C C . PRO A 1 92 ? 11.109 6.269 2.943 1.00 74.31 92 PRO A C 1
ATOM 710 O O . PRO A 1 92 ? 10.551 7.245 2.444 1.00 74.31 92 PRO A O 1
ATOM 713 N N . SER A 1 93 ? 10.630 5.033 2.799 1.00 86.69 93 SER A N 1
ATOM 714 C CA . SER A 1 93 ? 9.320 4.798 2.194 1.00 86.69 93 SER A CA 1
ATOM 715 C C . SER A 1 93 ? 8.238 5.245 3.169 1.00 86.69 93 SER A C 1
ATOM 717 O O . SER A 1 93 ? 8.270 4.889 4.346 1.00 86.69 93 SER A O 1
ATOM 719 N N . HIS A 1 94 ? 7.241 5.976 2.680 1.00 90.56 94 HIS A N 1
ATOM 720 C CA . HIS A 1 94 ? 6.014 6.224 3.441 1.00 90.56 94 HIS A CA 1
ATOM 721 C C . HIS A 1 94 ? 5.049 5.033 3.381 1.00 90.56 94 HIS A C 1
ATOM 723 O O . HIS A 1 94 ? 4.125 4.948 4.185 1.00 90.56 94 HIS A O 1
ATOM 729 N N . THR A 1 95 ? 5.294 4.092 2.468 1.00 92.81 95 THR A N 1
ATOM 730 C CA . THR A 1 95 ? 4.369 3.012 2.136 1.00 92.81 95 THR A CA 1
ATOM 731 C C . THR A 1 95 ? 5.007 1.649 2.385 1.00 92.81 95 THR A C 1
ATOM 733 O O . THR A 1 95 ? 6.049 1.320 1.819 1.00 92.81 95 THR A O 1
ATOM 736 N N . ASP A 1 96 ? 4.346 0.848 3.209 1.00 93.88 96 ASP A N 1
ATOM 737 C CA . ASP A 1 96 ? 4.503 -0.601 3.330 1.00 93.88 96 ASP A CA 1
ATOM 738 C C . ASP A 1 96 ? 3.157 -1.194 3.774 1.00 93.88 96 ASP A C 1
ATOM 740 O O . ASP A 1 96 ? 2.260 -0.453 4.188 1.00 93.88 96 ASP A O 1
ATOM 744 N N . ILE A 1 97 ? 2.979 -2.510 3.649 1.00 94.12 97 ILE A N 1
ATOM 745 C CA . ILE A 1 97 ? 1.708 -3.172 3.978 1.00 94.12 97 ILE A CA 1
ATOM 746 C C . ILE A 1 97 ? 1.334 -2.911 5.440 1.00 94.12 97 ILE A C 1
ATOM 748 O O . ILE A 1 97 ? 0.179 -2.595 5.719 1.00 94.12 97 ILE A O 1
ATOM 752 N N . THR A 1 98 ? 2.294 -2.956 6.369 1.00 94.12 98 THR A N 1
ATOM 753 C CA . THR A 1 98 ? 2.026 -2.717 7.795 1.00 94.12 98 THR A CA 1
ATOM 754 C C . THR A 1 98 ? 1.423 -1.330 8.031 1.00 94.12 98 THR A C 1
ATOM 756 O O . THR A 1 98 ? 0.385 -1.212 8.686 1.00 94.12 98 THR A O 1
ATOM 759 N N . ARG A 1 99 ? 2.018 -0.279 7.457 1.00 94.25 99 ARG A N 1
ATOM 760 C CA . ARG A 1 99 ? 1.524 1.101 7.555 1.00 94.25 99 ARG A CA 1
ATOM 761 C C . ARG A 1 99 ? 0.180 1.278 6.859 1.00 94.25 99 ARG A C 1
ATOM 763 O O . ARG A 1 99 ? -0.683 1.955 7.408 1.00 94.25 99 ARG A O 1
ATOM 770 N N . LEU A 1 100 ? -0.035 0.650 5.701 1.00 94.00 100 LEU A N 1
ATOM 771 C CA . LEU A 1 100 ? -1.326 0.711 5.005 1.00 94.00 100 LEU A CA 1
ATOM 772 C C . LEU A 1 100 ? -2.455 0.100 5.848 1.00 94.00 100 LEU A C 1
ATOM 774 O O . LEU A 1 100 ? -3.542 0.671 5.933 1.00 94.00 100 LEU A O 1
ATOM 778 N N . ARG A 1 101 ? -2.185 -1.024 6.524 1.00 92.56 101 ARG A N 1
ATOM 779 C CA . ARG A 1 101 ? -3.138 -1.664 7.442 1.00 92.56 101 ARG A CA 1
ATOM 780 C C . ARG A 1 101 ? -3.418 -0.809 8.668 1.00 92.56 101 ARG A C 1
ATOM 782 O O . ARG A 1 101 ? -4.579 -0.597 9.002 1.00 92.56 101 ARG A O 1
ATOM 789 N N . GLN A 1 102 ? -2.372 -0.290 9.307 1.00 93.06 102 GLN A N 1
ATOM 790 C CA . GLN A 1 102 ? -2.505 0.598 10.467 1.00 93.06 102 GLN A CA 1
ATOM 791 C C . GLN A 1 102 ? -3.262 1.886 10.124 1.00 93.06 102 GLN A C 1
ATOM 793 O O . GLN A 1 102 ? -4.048 2.364 10.933 1.00 93.06 102 GLN A O 1
ATOM 798 N N . GLY A 1 103 ? -3.060 2.418 8.916 1.00 93.06 103 GLY A N 1
ATOM 799 C CA . GLY A 1 103 ? -3.778 3.579 8.395 1.00 93.06 103 GLY A CA 1
ATOM 800 C C . GLY A 1 103 ? -5.186 3.281 7.873 1.00 93.06 103 GLY A C 1
ATOM 801 O O . GLY A 1 103 ? -5.837 4.199 7.382 1.00 93.06 103 GLY A O 1
ATOM 802 N N . GLN A 1 104 ? -5.655 2.028 7.952 1.00 93.25 104 GLN A N 1
ATOM 803 C CA . GLN A 1 104 ? -6.977 1.593 7.481 1.00 93.25 104 GLN A CA 1
ATOM 804 C C . GLN A 1 104 ? -7.239 1.963 6.009 1.00 93.25 104 GLN A C 1
ATOM 806 O O . GLN A 1 104 ? -8.350 2.329 5.617 1.00 93.25 104 GLN A O 1
ATOM 811 N N . VAL A 1 105 ? -6.196 1.859 5.180 1.00 92.44 105 VAL A N 1
ATOM 812 C CA . VAL A 1 105 ? -6.297 2.045 3.731 1.00 92.44 105 VAL A CA 1
ATOM 813 C C . VAL A 1 105 ? -6.949 0.806 3.132 1.00 92.44 105 VAL A C 1
ATOM 815 O O . VAL A 1 105 ? -6.411 -0.295 3.228 1.00 92.44 105 VAL A O 1
ATOM 818 N N . GLY A 1 106 ? -8.114 0.983 2.514 1.00 89.56 106 GLY A N 1
ATOM 819 C CA . GLY A 1 106 ? -8.819 -0.081 1.797 1.00 89.56 106 GLY A CA 1
ATOM 820 C C . GLY A 1 106 ? -8.690 0.024 0.284 1.00 89.56 106 GLY A C 1
ATOM 821 O O . GLY A 1 106 ? -8.995 -0.938 -0.412 1.00 89.56 106 GLY A O 1
ATOM 822 N N . GLY A 1 107 ? -8.223 1.159 -0.241 1.00 89.75 107 GLY A N 1
ATOM 823 C CA . GLY A 1 107 ? -8.011 1.354 -1.669 1.00 89.75 107 GLY A CA 1
ATOM 824 C C . GLY A 1 107 ? -6.854 2.298 -1.964 1.00 89.75 107 GLY A C 1
ATOM 825 O O . GLY A 1 107 ? -6.637 3.275 -1.253 1.00 89.75 107 GLY A O 1
ATOM 826 N N . GLN A 1 108 ? -6.124 2.019 -3.037 1.00 91.50 108 GLN A N 1
ATOM 827 C CA . GLN A 1 108 ? -4.990 2.823 -3.460 1.00 91.50 108 GLN A CA 1
ATOM 828 C C . GLN A 1 108 ? -4.930 2.920 -4.978 1.00 91.50 108 GLN A C 1
ATOM 830 O O . GLN A 1 108 ? -4.855 1.916 -5.690 1.00 91.50 108 GLN A O 1
ATOM 835 N N . PHE A 1 109 ? -4.897 4.152 -5.466 1.00 90.50 109 PHE A N 1
ATOM 836 C CA . PHE A 1 109 ? -4.492 4.474 -6.823 1.00 90.50 109 PHE A CA 1
ATOM 837 C C . PHE A 1 109 ? -2.973 4.625 -6.865 1.00 90.50 109 PHE A C 1
ATOM 839 O O . PHE A 1 109 ? -2.411 5.583 -6.332 1.00 90.50 109 PHE A O 1
ATOM 846 N N . TRP A 1 110 ? -2.295 3.643 -7.456 1.00 91.31 110 TRP A N 1
ATOM 847 C CA . TRP A 1 110 ? -0.847 3.675 -7.621 1.00 91.31 110 TRP A CA 1
ATOM 848 C C . TRP A 1 110 ? -0.492 4.469 -8.861 1.00 91.31 110 TRP A C 1
ATOM 850 O O . TRP A 1 110 ? -1.001 4.216 -9.955 1.00 91.31 110 TRP A O 1
ATOM 860 N N . SER A 1 111 ? 0.398 5.427 -8.666 1.00 91.19 111 SER A N 1
ATOM 861 C CA . SER A 1 111 ? 0.895 6.304 -9.709 1.00 91.19 111 SER A CA 1
ATOM 862 C C . SER A 1 111 ? 1.805 5.526 -10.655 1.00 91.19 111 SER A C 1
ATOM 864 O O . SER A 1 111 ? 2.855 5.010 -10.259 1.00 91.19 111 SER A O 1
ATOM 866 N N . ILE A 1 112 ? 1.416 5.451 -11.930 1.00 90.88 112 ILE A N 1
ATOM 867 C CA . ILE A 1 112 ? 2.321 5.048 -13.007 1.00 90.88 112 ILE A CA 1
ATOM 868 C C . ILE A 1 112 ? 2.951 6.302 -13.587 1.00 90.88 112 ILE A C 1
ATOM 870 O O . ILE A 1 112 ? 2.524 6.845 -14.606 1.00 90.88 112 ILE A O 1
ATOM 874 N N . TYR A 1 113 ? 3.970 6.772 -12.884 1.00 85.81 113 TYR A N 1
ATOM 875 C CA . TYR A 1 113 ? 4.712 7.960 -13.250 1.00 85.81 113 TYR A CA 1
ATOM 876 C C . TYR A 1 113 ? 5.877 7.632 -14.191 1.00 85.81 113 TYR A C 1
ATOM 878 O O . TYR A 1 113 ? 6.620 6.668 -14.001 1.00 85.81 113 TYR A O 1
ATOM 886 N N . THR A 1 114 ? 6.068 8.486 -15.194 1.00 83.00 114 THR A N 1
ATOM 887 C CA . THR A 1 114 ? 7.267 8.527 -16.034 1.00 83.00 114 THR A CA 1
ATOM 888 C C . THR A 1 114 ? 7.767 9.967 -16.105 1.00 83.00 114 THR A C 1
ATOM 890 O O . THR A 1 114 ? 6.980 10.904 -16.224 1.00 83.00 114 THR A O 1
ATOM 893 N N . ARG A 1 115 ? 9.089 10.165 -16.027 1.00 84.25 115 ARG A N 1
ATOM 894 C CA . ARG A 1 115 ? 9.692 11.504 -16.110 1.00 84.25 115 ARG A CA 1
ATOM 895 C C . ARG A 1 115 ? 9.421 12.142 -17.475 1.00 84.25 115 ARG A C 1
ATOM 897 O O . ARG A 1 115 ? 9.584 11.485 -18.501 1.00 84.25 115 ARG A O 1
ATOM 904 N N . CYS A 1 116 ? 9.170 13.453 -17.501 1.00 83.94 116 CYS A N 1
ATOM 905 C CA . CYS A 1 116 ? 8.927 14.203 -18.743 1.00 83.94 116 CYS A CA 1
ATOM 906 C C . CYS A 1 116 ? 10.066 14.066 -19.773 1.00 83.94 116 CYS A C 1
ATOM 908 O O . CYS A 1 116 ? 9.830 14.111 -20.973 1.00 83.94 116 CYS A O 1
ATOM 910 N N . GLY A 1 117 ? 11.306 13.823 -19.328 1.00 84.69 117 GLY A N 1
ATOM 911 C CA . GLY A 1 117 ? 12.458 13.612 -20.217 1.00 84.69 117 GLY A CA 1
ATOM 912 C C . GLY A 1 117 ? 12.378 12.377 -21.133 1.00 84.69 117 GLY A C 1
ATOM 913 O O . GLY A 1 117 ? 13.166 12.297 -22.082 1.00 84.69 117 GLY A O 1
ATOM 914 N N . HIS A 1 118 ? 11.450 11.449 -20.863 1.00 84.12 118 HIS A N 1
ATOM 915 C CA . HIS A 1 118 ? 11.161 10.275 -21.698 1.00 84.12 118 HIS A CA 1
ATOM 916 C C . HIS A 1 118 ? 10.141 10.571 -22.815 1.00 84.12 118 HIS A C 1
ATOM 918 O O . HIS A 1 118 ? 9.928 9.734 -23.695 1.00 84.12 118 HIS A O 1
ATOM 924 N N . GLN A 1 119 ? 9.485 11.738 -22.799 1.00 82.56 119 GLN A N 1
ATOM 925 C CA . GLN A 1 119 ? 8.497 12.112 -23.812 1.00 82.56 119 GLN A CA 1
ATOM 926 C C . GLN A 1 119 ? 9.131 12.120 -25.210 1.00 82.56 119 GLN A C 1
ATOM 928 O O . GLN A 1 119 ? 10.228 12.644 -25.407 1.00 82.56 119 GLN A O 1
ATOM 933 N N . GLY A 1 120 ? 8.451 11.499 -26.179 1.00 82.81 120 GLY A N 1
ATOM 934 C CA . GLY A 1 120 ? 8.972 11.325 -27.542 1.00 82.81 120 GLY A CA 1
ATOM 935 C C . GLY A 1 120 ? 10.157 10.355 -27.655 1.00 82.81 120 GLY A C 1
ATOM 936 O O . GLY A 1 120 ? 10.778 10.285 -28.712 1.00 82.81 120 GLY A O 1
ATOM 937 N N . LYS A 1 121 ? 10.483 9.629 -26.579 1.00 89.00 121 LYS A N 1
ATOM 938 C CA . LYS A 1 121 ? 11.545 8.620 -26.526 1.00 89.00 121 LYS A CA 1
ATOM 939 C C . LYS A 1 121 ? 10.957 7.283 -26.070 1.00 89.00 121 LYS A C 1
ATOM 941 O O . LYS A 1 121 ? 10.204 6.647 -26.794 1.00 89.00 121 LYS A O 1
ATOM 946 N N . ASP A 1 122 ? 11.268 6.879 -24.850 1.00 89.50 122 ASP A N 1
ATOM 947 C CA . ASP A 1 122 ? 10.944 5.604 -24.227 1.00 89.50 122 ASP A CA 1
ATOM 948 C C . ASP A 1 122 ? 9.814 5.727 -23.189 1.00 89.50 122 ASP A C 1
ATOM 950 O O . ASP A 1 122 ? 9.634 4.830 -22.368 1.00 89.50 122 ASP A O 1
ATOM 954 N N . ALA A 1 123 ? 9.015 6.805 -23.228 1.00 88.38 123 ALA A N 1
ATOM 955 C CA . ALA A 1 123 ? 7.920 7.021 -22.277 1.00 88.38 123 ALA A CA 1
ATOM 956 C C . ALA A 1 123 ? 6.936 5.846 -22.227 1.00 88.38 123 ALA A C 1
ATOM 958 O O . ALA A 1 123 ? 6.575 5.396 -21.144 1.00 88.38 123 ALA A O 1
ATOM 959 N N . THR A 1 124 ? 6.547 5.308 -23.386 1.00 90.25 124 THR A N 1
ATOM 960 C CA . THR A 1 124 ? 5.648 4.149 -23.465 1.00 90.25 124 THR A CA 1
ATOM 961 C C . THR A 1 124 ? 6.268 2.900 -22.844 1.00 90.25 124 THR A C 1
ATOM 963 O O . THR A 1 124 ? 5.578 2.163 -22.147 1.00 90.25 124 THR A O 1
ATOM 966 N N . ILE A 1 125 ? 7.566 2.668 -23.059 1.00 91.69 125 ILE A N 1
ATOM 967 C CA . ILE A 1 125 ? 8.271 1.509 -22.497 1.00 91.69 125 ILE A CA 1
ATOM 968 C C . ILE A 1 125 ? 8.342 1.648 -20.977 1.00 91.69 125 ILE A C 1
ATOM 970 O O . ILE A 1 125 ? 7.877 0.762 -20.266 1.00 91.69 125 ILE A O 1
ATOM 974 N N . SER A 1 126 ? 8.821 2.794 -20.484 1.00 90.12 126 SER A N 1
ATOM 975 C CA . SER A 1 126 ? 8.874 3.105 -19.051 1.00 90.12 126 SER A CA 1
ATOM 976 C C . SER A 1 126 ? 7.501 2.939 -18.392 1.00 90.12 126 SER A C 1
ATOM 978 O O . SER A 1 126 ? 7.382 2.331 -17.332 1.00 90.12 126 SER A O 1
ATOM 980 N N . PHE A 1 127 ? 6.442 3.416 -19.045 1.00 89.88 127 PHE A N 1
ATOM 981 C CA . PHE A 1 127 ? 5.073 3.272 -18.568 1.00 89.88 127 PHE A CA 1
ATOM 982 C C . PHE A 1 127 ? 4.632 1.800 -18.452 1.00 89.88 127 PHE A C 1
ATOM 984 O O . PHE A 1 127 ? 4.115 1.392 -17.411 1.00 89.88 127 PHE A O 1
ATOM 991 N N . LEU A 1 128 ? 4.875 0.983 -19.482 1.00 92.50 128 LEU A N 1
ATOM 992 C CA . LEU A 1 128 ? 4.526 -0.443 -19.474 1.00 92.50 128 LEU A CA 1
ATOM 993 C C . LEU A 1 128 ? 5.327 -1.239 -18.434 1.00 92.50 128 LEU A C 1
ATOM 995 O O . LEU A 1 128 ? 4.758 -2.099 -17.766 1.00 92.50 128 LEU A O 1
ATOM 999 N N . GLU A 1 129 ? 6.610 -0.925 -18.242 1.00 93.94 129 GLU A N 1
ATOM 1000 C CA . GLU A 1 129 ? 7.443 -1.535 -17.195 1.00 93.94 129 GLU A CA 1
ATOM 1001 C C . GLU A 1 129 ? 6.881 -1.281 -15.791 1.00 93.94 129 GLU A C 1
ATOM 1003 O O . GLU A 1 129 ? 6.901 -2.163 -14.933 1.00 93.94 129 GLU A O 1
ATOM 1008 N N . GLN A 1 130 ? 6.372 -0.073 -15.543 1.00 92.88 130 GLN A N 1
ATOM 1009 C CA . GLN A 1 130 ? 5.769 0.276 -14.260 1.00 92.88 130 GLN A CA 1
ATOM 1010 C C . GLN A 1 130 ? 4.410 -0.414 -14.053 1.00 92.88 130 GLN A C 1
ATOM 1012 O O . GLN A 1 130 ? 4.110 -0.833 -12.935 1.00 92.88 130 GLN A O 1
ATOM 1017 N N . ILE A 1 131 ? 3.604 -0.586 -15.109 1.00 91.75 131 ILE A N 1
ATOM 1018 C CA . ILE A 1 131 ? 2.380 -1.407 -15.050 1.00 91.75 131 ILE A CA 1
ATOM 1019 C C . ILE A 1 131 ? 2.725 -2.862 -14.719 1.00 91.75 131 ILE A C 1
ATOM 1021 O O . ILE A 1 131 ? 2.108 -3.454 -13.831 1.00 91.75 131 ILE A O 1
ATOM 1025 N N . ASP A 1 132 ? 3.715 -3.435 -15.407 1.00 94.12 132 ASP A N 1
ATOM 1026 C CA . ASP A 1 132 ? 4.197 -4.795 -15.152 1.00 94.12 132 ASP A CA 1
ATOM 1027 C C . ASP A 1 132 ? 4.667 -4.965 -13.701 1.00 94.12 132 ASP A C 1
ATOM 1029 O O . ASP A 1 132 ? 4.240 -5.896 -13.015 1.00 94.12 132 ASP A O 1
ATOM 1033 N N . LEU A 1 133 ? 5.476 -4.029 -13.198 1.00 94.25 133 LEU A N 1
ATOM 1034 C CA . LEU A 1 133 ? 5.916 -4.017 -11.805 1.00 94.25 133 LEU A CA 1
ATOM 1035 C C . LEU A 1 133 ? 4.733 -4.110 -10.837 1.00 94.25 133 LEU A C 1
ATOM 1037 O O . LEU A 1 133 ? 4.738 -4.940 -9.927 1.00 94.25 133 LEU A O 1
ATOM 1041 N N . MET A 1 134 ? 3.719 -3.273 -11.037 1.00 92.94 134 MET A N 1
ATOM 1042 C CA . MET A 1 134 ? 2.549 -3.234 -10.168 1.00 92.94 134 MET A CA 1
ATOM 1043 C C . MET A 1 134 ? 1.730 -4.530 -10.244 1.00 92.94 134 MET A C 1
ATOM 1045 O O . MET A 1 134 ? 1.313 -5.047 -9.207 1.00 92.94 134 MET A O 1
ATOM 1049 N N . ASN A 1 135 ? 1.583 -5.128 -11.428 1.00 92.62 135 ASN A N 1
ATOM 1050 C CA . ASN A 1 135 ? 0.962 -6.448 -11.568 1.00 92.62 135 ASN A CA 1
ATOM 1051 C C . ASN A 1 135 ? 1.747 -7.539 -10.822 1.00 92.62 135 ASN A C 1
ATOM 1053 O O . ASN A 1 135 ? 1.149 -8.367 -10.132 1.00 92.62 135 ASN A O 1
ATOM 1057 N N . ARG A 1 136 ? 3.084 -7.520 -10.897 1.00 94.75 136 ARG A N 1
ATOM 1058 C CA . ARG A 1 136 ? 3.938 -8.458 -10.155 1.00 94.75 136 ARG A CA 1
ATOM 1059 C C . ARG A 1 136 ? 3.850 -8.267 -8.642 1.00 94.75 136 ARG A C 1
ATOM 1061 O O . ARG A 1 136 ? 3.898 -9.257 -7.919 1.00 94.75 136 ARG A O 1
ATOM 1068 N N . ILE A 1 137 ? 3.689 -7.037 -8.152 1.00 93.38 137 ILE A N 1
ATOM 1069 C CA . ILE A 1 137 ? 3.455 -6.770 -6.723 1.00 93.38 137 ILE A CA 1
ATOM 1070 C C . ILE A 1 137 ? 2.128 -7.383 -6.263 1.00 93.38 137 ILE A C 1
ATOM 1072 O O . ILE A 1 137 ? 2.122 -8.089 -5.256 1.00 93.38 137 ILE A O 1
ATOM 1076 N N . ILE A 1 138 ? 1.034 -7.195 -7.011 1.00 90.94 138 ILE A N 1
ATOM 1077 C CA . ILE A 1 138 ? -0.257 -7.832 -6.685 1.00 90.94 138 ILE A CA 1
ATOM 1078 C C . ILE A 1 138 ? -0.102 -9.353 -6.641 1.00 90.94 138 ILE A C 1
ATOM 1080 O O . ILE A 1 138 ? -0.567 -9.995 -5.705 1.00 90.94 138 ILE A O 1
ATOM 1084 N N . ALA A 1 139 ? 0.576 -9.928 -7.637 1.00 92.75 139 ALA A N 1
ATOM 1085 C CA . ALA A 1 139 ? 0.797 -11.367 -7.707 1.00 92.75 139 ALA A CA 1
ATOM 1086 C C . ALA A 1 139 ? 1.692 -11.895 -6.571 1.00 92.75 139 ALA A C 1
ATOM 1088 O O . ALA A 1 139 ? 1.497 -13.023 -6.127 1.00 92.75 139 ALA A O 1
ATOM 1089 N N . LYS A 1 140 ? 2.660 -11.095 -6.095 1.00 93.50 140 LYS A N 1
ATOM 1090 C CA . LYS A 1 140 ? 3.551 -11.450 -4.978 1.00 93.50 140 LYS A CA 1
ATOM 1091 C C . LYS A 1 140 ? 2.840 -11.390 -3.620 1.00 93.50 140 LYS A C 1
ATOM 1093 O O . LYS A 1 140 ? 3.160 -12.197 -2.755 1.00 93.50 140 LYS A O 1
ATOM 1098 N N . TYR A 1 141 ? 1.881 -10.479 -3.442 1.00 92.94 141 TYR A N 1
ATOM 1099 C CA . TYR A 1 141 ? 1.126 -10.307 -2.192 1.00 92.94 141 TYR A CA 1
ATOM 1100 C C . TYR A 1 141 ? -0.392 -10.442 -2.421 1.00 92.94 141 TYR A C 1
ATOM 1102 O O . TYR A 1 141 ? -1.147 -9.494 -2.180 1.00 92.94 141 TYR A O 1
ATOM 1110 N N . PRO A 1 142 ? -0.872 -11.612 -2.882 1.00 91.62 142 PRO A N 1
ATOM 1111 C CA . PRO A 1 142 ? -2.267 -11.793 -3.278 1.00 91.62 142 PRO A CA 1
ATOM 1112 C C . PRO A 1 142 ? -3.228 -11.747 -2.089 1.00 91.62 142 PRO A C 1
ATOM 1114 O O . PRO A 1 142 ? -4.409 -11.466 -2.275 1.00 91.62 142 PRO A O 1
ATOM 1117 N N . ASP A 1 143 ? -2.746 -12.021 -0.876 1.00 91.19 143 ASP A N 1
ATOM 1118 C CA . ASP A 1 143 ? -3.533 -11.936 0.357 1.00 91.19 143 ASP A CA 1
ATOM 1119 C C . ASP A 1 143 ? -3.708 -10.497 0.840 1.00 91.19 143 ASP A C 1
ATOM 1121 O O . ASP A 1 143 ? -4.641 -10.208 1.584 1.00 91.19 143 ASP A O 1
ATOM 1125 N N . GLU A 1 144 ? -2.858 -9.586 0.364 1.00 91.19 144 GLU A N 1
ATOM 1126 C CA . GLU A 1 144 ? -2.880 -8.181 0.748 1.00 91.19 144 GLU A CA 1
ATOM 1127 C C . GLU A 1 144 ? -3.535 -7.311 -0.315 1.00 91.19 144 GLU A C 1
ATOM 1129 O O . GLU A 1 144 ? -4.281 -6.404 0.036 1.00 91.19 144 GLU A O 1
ATOM 1134 N N . PHE A 1 145 ? -3.295 -7.586 -1.600 1.00 90.62 145 PHE A N 1
ATOM 1135 C CA . PHE A 1 145 ? -3.759 -6.743 -2.699 1.00 90.62 145 PHE A CA 1
ATOM 1136 C C . PHE A 1 145 ? -4.726 -7.458 -3.634 1.00 90.62 145 PHE A C 1
ATOM 1138 O O . PHE A 1 145 ? -4.610 -8.651 -3.913 1.00 90.62 145 PHE A O 1
ATOM 1145 N N . GLN A 1 146 ? -5.657 -6.687 -4.192 1.00 88.44 146 GLN A N 1
ATOM 1146 C CA . GLN A 1 146 ? -6.537 -7.141 -5.262 1.00 88.44 146 GLN A CA 1
ATOM 1147 C C . GLN A 1 146 ? -6.694 -6.055 -6.326 1.00 88.44 146 GLN A C 1
ATOM 1149 O O . GLN A 1 146 ? -7.025 -4.914 -6.010 1.00 88.44 146 GLN A O 1
ATOM 1154 N N . MET A 1 147 ? -6.502 -6.418 -7.598 1.00 88.19 147 MET A N 1
ATOM 1155 C CA . MET A 1 147 ? -6.751 -5.506 -8.715 1.00 88.19 147 MET A CA 1
ATOM 1156 C C . MET A 1 147 ? -8.246 -5.194 -8.833 1.00 88.19 147 MET A C 1
ATOM 1158 O O . MET A 1 147 ? -9.073 -6.108 -8.883 1.00 88.19 147 MET A O 1
ATOM 1162 N N . ALA A 1 148 ? -8.582 -3.914 -8.976 1.00 84.19 148 ALA A N 1
ATOM 1163 C CA . ALA A 1 148 ? -9.900 -3.473 -9.406 1.00 84.19 148 ALA A CA 1
ATOM 1164 C C . ALA A 1 148 ? -9.771 -2.489 -10.573 1.00 84.19 148 ALA A C 1
ATOM 1166 O O . ALA A 1 148 ? -8.973 -1.561 -10.554 1.00 84.19 148 ALA A O 1
ATOM 1167 N N . THR A 1 149 ? -10.594 -2.682 -11.597 1.00 84.62 149 THR A N 1
ATOM 1168 C CA . THR A 1 149 ? -10.626 -1.860 -12.821 1.00 84.62 149 THR A CA 1
ATOM 1169 C C . THR A 1 149 ? -11.977 -1.182 -13.032 1.00 84.62 149 THR A C 1
ATOM 1171 O O . THR A 1 149 ? -12.129 -0.348 -13.920 1.00 84.62 149 THR A O 1
ATOM 1174 N N . THR A 1 150 ? -12.973 -1.507 -12.205 1.00 82.62 150 THR A N 1
ATOM 1175 C CA . THR A 1 150 ? -14.324 -0.943 -12.292 1.00 82.62 150 THR A CA 1
ATOM 1176 C C . THR A 1 150 ? -14.790 -0.454 -10.933 1.00 82.62 150 THR A C 1
ATOM 1178 O O . THR A 1 150 ? -14.457 -1.060 -9.915 1.00 82.62 150 THR A O 1
ATOM 1181 N N . LYS A 1 151 ? -15.650 0.576 -10.918 1.00 81.56 151 LYS A N 1
ATOM 1182 C CA . LYS A 1 151 ? -16.321 1.073 -9.701 1.00 81.56 151 LYS A CA 1
ATOM 1183 C C . LYS A 1 151 ? -16.990 -0.054 -8.902 1.00 81.56 151 LYS A C 1
ATOM 1185 O O . LYS A 1 151 ? -16.974 -0.040 -7.678 1.00 81.56 151 LYS A O 1
ATOM 1190 N N . HIS A 1 152 ? -17.582 -1.025 -9.594 1.00 80.75 152 HIS A N 1
ATOM 1191 C CA . HIS A 1 152 ? -18.271 -2.136 -8.949 1.00 80.75 152 HIS A CA 1
ATOM 1192 C C . HIS A 1 152 ? -17.308 -3.037 -8.168 1.00 80.75 152 HIS A C 1
ATOM 1194 O O . HIS A 1 152 ? -17.597 -3.381 -7.029 1.00 80.75 152 HIS A O 1
ATOM 1200 N N . GLN A 1 153 ? -16.138 -3.345 -8.733 1.00 79.31 153 GLN A N 1
ATOM 1201 C CA . GLN A 1 153 ? -15.094 -4.096 -8.028 1.00 79.31 153 GLN A CA 1
ATOM 1202 C C . GLN A 1 153 ? -14.575 -3.335 -6.800 1.00 79.31 153 GLN A C 1
ATOM 1204 O O . GLN A 1 153 ? -14.339 -3.960 -5.772 1.00 79.31 153 GLN A O 1
ATOM 1209 N N . ILE A 1 154 ? -14.478 -1.997 -6.881 1.00 76.44 154 ILE A N 1
ATOM 1210 C CA . ILE A 1 154 ? -14.148 -1.141 -5.723 1.00 76.44 154 ILE A CA 1
ATOM 1211 C C . ILE A 1 154 ? -15.148 -1.375 -4.605 1.00 76.44 154 ILE A C 1
ATOM 1213 O O . ILE A 1 154 ? -14.781 -1.741 -3.497 1.00 76.44 154 ILE A O 1
ATOM 1217 N N . PHE A 1 155 ? -16.424 -1.179 -4.935 1.00 75.44 155 PHE A N 1
ATOM 1218 C CA . PHE A 1 155 ? -17.494 -1.237 -3.962 1.00 75.44 155 PHE A CA 1
ATOM 1219 C C . PHE A 1 155 ? -17.625 -2.636 -3.367 1.00 75.44 155 PHE A C 1
ATOM 1221 O O . PHE A 1 155 ? -17.799 -2.764 -2.164 1.00 75.44 155 PHE A O 1
ATOM 1228 N N . LEU A 1 156 ? -17.506 -3.694 -4.173 1.00 70.44 156 LEU A N 1
ATOM 1229 C CA . LEU A 1 156 ? -17.536 -5.069 -3.677 1.00 70.44 156 LEU A CA 1
ATOM 1230 C C . LEU A 1 156 ? -16.399 -5.338 -2.691 1.00 70.44 156 LEU A C 1
ATOM 1232 O O . LEU A 1 156 ? -16.667 -5.814 -1.598 1.00 70.44 156 LEU A O 1
ATOM 1236 N N . CYS A 1 157 ? -15.156 -4.997 -3.020 1.00 65.56 157 CYS A N 1
ATOM 1237 C CA . CYS A 1 157 ? -14.042 -5.229 -2.101 1.00 65.56 157 CYS A CA 1
ATOM 1238 C C . CYS A 1 157 ? -14.064 -4.313 -0.866 1.00 65.56 157 CYS A C 1
ATOM 1240 O O . CYS A 1 157 ? -13.607 -4.738 0.188 1.00 65.56 157 CYS A O 1
ATOM 1242 N N . SER A 1 158 ? -14.612 -3.095 -0.956 1.00 64.62 158 SER A N 1
ATOM 1243 C CA . SER A 1 158 ? -14.741 -2.201 0.204 1.00 64.62 158 SER A CA 1
ATOM 1244 C C . SER A 1 158 ? -15.947 -2.531 1.093 1.00 64.62 158 SER A C 1
ATOM 1246 O O . SER A 1 158 ? -15.956 -2.156 2.258 1.00 64.62 158 SER A O 1
ATOM 1248 N N . SER A 1 159 ? -16.994 -3.155 0.533 1.00 58.84 159 SER A N 1
ATOM 1249 C CA . SER A 1 159 ? 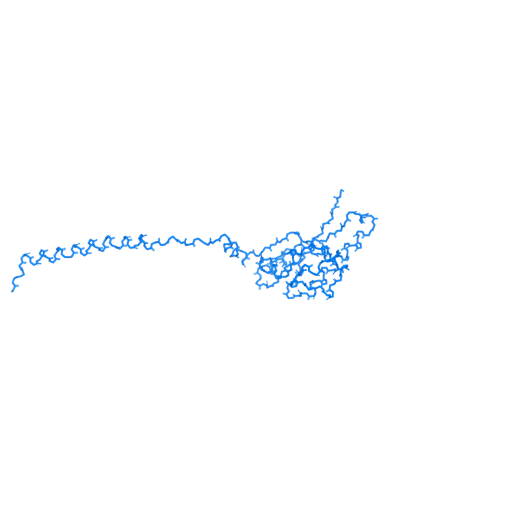-18.250 -3.500 1.230 1.00 58.84 159 SER A CA 1
ATOM 1250 C C . SER A 1 159 ? -18.249 -4.913 1.806 1.00 58.84 159 SER A C 1
ATOM 1252 O O . SER A 1 159 ? -18.845 -5.164 2.852 1.00 58.84 159 SER A O 1
ATOM 1254 N N . LEU A 1 160 ? -17.576 -5.845 1.135 1.00 51.53 160 LEU A N 1
ATOM 1255 C CA . LEU A 1 160 ? -17.201 -7.114 1.724 1.00 51.53 160 LEU A CA 1
ATOM 1256 C C . LEU A 1 160 ? -16.083 -6.807 2.718 1.00 51.53 160 LEU A C 1
ATOM 1258 O O . LEU A 1 160 ? -15.181 -6.037 2.404 1.00 51.53 160 LEU A O 1
ATOM 1262 N N . ILE A 1 161 ? -16.118 -7.421 3.898 1.00 51.56 161 ILE A N 1
ATOM 1263 C CA . ILE A 1 161 ? -15.025 -7.423 4.883 1.00 51.56 161 ILE A CA 1
ATOM 1264 C C . ILE A 1 161 ? -13.858 -8.225 4.277 1.00 51.56 161 ILE A C 1
ATOM 1266 O O . ILE A 1 161 ? -13.483 -9.293 4.751 1.00 51.56 161 ILE A O 1
ATOM 1270 N N . THR A 1 162 ? -13.353 -7.800 3.123 1.00 53.41 162 THR A N 1
ATOM 1271 C CA . THR A 1 162 ? -12.172 -8.380 2.522 1.00 53.41 162 THR A CA 1
ATOM 1272 C C . THR A 1 162 ? -11.015 -7.690 3.193 1.00 53.41 162 THR A C 1
ATOM 1274 O O . THR A 1 162 ? -10.874 -6.471 3.156 1.00 53.41 162 THR A O 1
ATOM 1277 N N . SER A 1 163 ? -10.166 -8.482 3.826 1.00 62.72 163 SER A N 1
ATOM 1278 C CA . SER A 1 163 ? -8.925 -8.021 4.426 1.00 62.72 163 SER A CA 1
ATOM 1279 C C . SER A 1 163 ? -7.933 -7.555 3.359 1.00 62.72 163 SER A C 1
ATOM 1281 O O . SER A 1 163 ? -6.750 -7.639 3.615 1.00 62.72 163 SER A O 1
ATOM 1283 N N . LYS A 1 164 ? -8.339 -7.128 2.155 1.00 72.56 164 LYS A N 1
ATOM 1284 C CA . LYS A 1 164 ? -7.456 -6.797 1.027 1.00 72.56 164 LYS A CA 1
ATOM 1285 C C . LYS A 1 164 ? -7.537 -5.313 0.700 1.00 72.56 164 LYS A C 1
ATOM 1287 O O . LYS A 1 164 ? -8.611 -4.726 0.694 1.00 72.56 164 LYS A O 1
ATOM 1292 N N . ILE A 1 165 ? -6.386 -4.719 0.427 1.00 72.81 165 ILE A N 1
ATOM 1293 C CA . ILE A 1 165 ? -6.244 -3.365 -0.090 1.00 72.81 165 ILE A CA 1
ATOM 1294 C C . ILE A 1 165 ? -6.496 -3.425 -1.592 1.00 72.81 165 ILE A C 1
ATOM 1296 O O . ILE A 1 165 ? -5.821 -4.140 -2.340 1.00 72.81 165 ILE A O 1
ATOM 1300 N N . ILE A 1 166 ? -7.482 -2.669 -2.048 1.00 77.25 166 ILE A N 1
ATOM 1301 C CA . ILE A 1 166 ? -7.828 -2.603 -3.457 1.00 77.25 166 ILE A CA 1
ATOM 1302 C C . ILE A 1 166 ? -6.802 -1.750 -4.180 1.00 77.25 166 ILE A C 1
ATOM 1304 O O . ILE A 1 166 ? -6.401 -0.684 -3.720 1.00 77.25 166 ILE A O 1
ATOM 1308 N N . MET A 1 167 ? -6.396 -2.220 -5.342 1.00 71.50 167 MET A N 1
ATOM 1309 C CA . MET A 1 167 ? -5.331 -1.628 -6.110 1.00 71.50 167 MET A CA 1
ATOM 1310 C C . MET A 1 167 ? -5.848 -1.153 -7.468 1.00 71.50 167 MET A C 1
ATOM 1312 O O . MET A 1 167 ? -6.447 -1.930 -8.215 1.00 71.50 167 MET A O 1
ATOM 1316 N N . TYR A 1 168 ? -5.561 0.112 -7.785 1.00 67.75 168 TYR A N 1
ATOM 1317 C CA . TYR A 1 168 ? -5.751 0.708 -9.106 1.00 67.75 168 TYR A CA 1
ATOM 1318 C C . TYR A 1 168 ? -4.428 1.136 -9.701 1.00 67.75 168 TYR A C 1
ATOM 1320 O O . TYR A 1 168 ? -3.509 1.566 -9.007 1.00 67.75 168 TYR A O 1
ATOM 1328 N N . ILE A 1 169 ? -4.394 1.121 -11.021 1.00 61.00 169 ILE A N 1
ATOM 1329 C CA . ILE A 1 169 ? -3.355 1.768 -11.798 1.00 61.00 169 ILE A CA 1
ATOM 1330 C C . ILE A 1 169 ? -3.907 3.131 -12.208 1.00 61.00 169 ILE A C 1
ATOM 1332 O O . ILE A 1 169 ? -4.812 3.207 -13.040 1.00 61.00 169 ILE A O 1
ATOM 1336 N N . LEU A 1 170 ? -3.398 4.205 -11.602 1.00 60.03 170 LEU A N 1
ATOM 1337 C CA . LEU A 1 170 ? -3.707 5.554 -12.053 1.00 60.03 170 LEU A CA 1
ATOM 1338 C C . LEU A 1 170 ? -2.701 5.961 -13.123 1.00 60.03 170 LEU A C 1
ATOM 1340 O O . LEU A 1 170 ? -1.497 6.066 -12.880 1.00 60.03 170 LEU A O 1
ATOM 1344 N N . ILE A 1 171 ? -3.231 6.190 -14.319 1.00 55.59 171 ILE A N 1
ATOM 1345 C CA . ILE A 1 171 ? -2.475 6.692 -15.458 1.00 55.59 171 ILE A CA 1
ATOM 1346 C C . ILE A 1 171 ? -2.387 8.206 -15.305 1.00 55.59 171 ILE A C 1
ATOM 1348 O O . ILE A 1 171 ? -3.371 8.909 -15.529 1.00 55.59 171 ILE A O 1
ATOM 1352 N N . ILE A 1 172 ? -1.218 8.709 -14.916 1.00 52.72 172 ILE A N 1
ATOM 1353 C CA . ILE 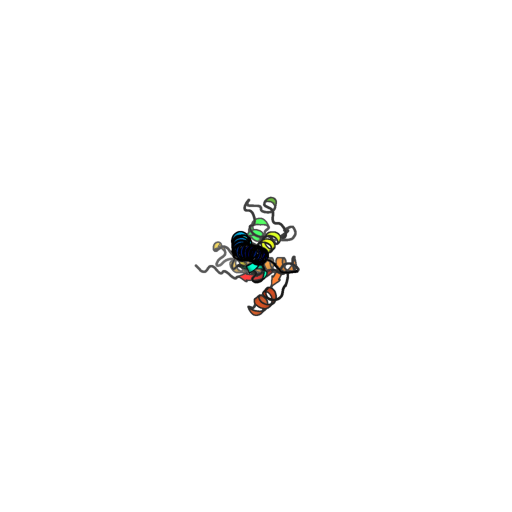A 1 172 ? -0.940 10.144 -14.956 1.00 52.72 172 ILE A CA 1
ATOM 1354 C C . ILE A 1 172 ? -0.006 10.388 -16.124 1.00 52.72 172 ILE A C 1
ATOM 1356 O O . ILE A 1 172 ? 1.211 10.247 -16.035 1.00 52.72 172 ILE A O 1
ATOM 1360 N N . GLU A 1 173 ? -0.613 10.754 -17.244 1.00 44.75 173 GLU A N 1
ATOM 1361 C CA . GLU A 1 173 ? 0.102 11.378 -18.341 1.00 44.75 173 GLU A CA 1
ATOM 1362 C C . GLU A 1 173 ? 0.173 12.877 -18.019 1.00 44.75 173 GLU A C 1
ATOM 1364 O O . GLU A 1 173 ? -0.814 13.602 -18.158 1.00 44.75 173 GLU A O 1
ATOM 1369 N N . LEU A 1 174 ? 1.318 13.353 -17.517 1.00 42.00 174 LEU A N 1
ATOM 1370 C CA . LEU A 1 174 ? 1.559 14.793 -17.415 1.00 42.00 174 LEU A CA 1
ATOM 1371 C C . LEU A 1 174 ? 1.750 15.331 -18.835 1.00 42.00 174 LEU A C 1
ATOM 1373 O O . LEU A 1 174 ? 2.863 15.356 -19.359 1.00 42.00 174 LEU A O 1
ATOM 1377 N N . LYS A 1 175 ? 0.649 15.737 -19.470 1.00 37.81 175 LYS A N 1
ATOM 1378 C CA . LYS A 1 175 ? 0.709 16.631 -20.625 1.00 37.81 175 LYS A CA 1
ATOM 1379 C C . LYS A 1 175 ? 1.189 17.993 -20.136 1.00 37.81 175 LYS A C 1
ATOM 1381 O O . LYS A 1 175 ? 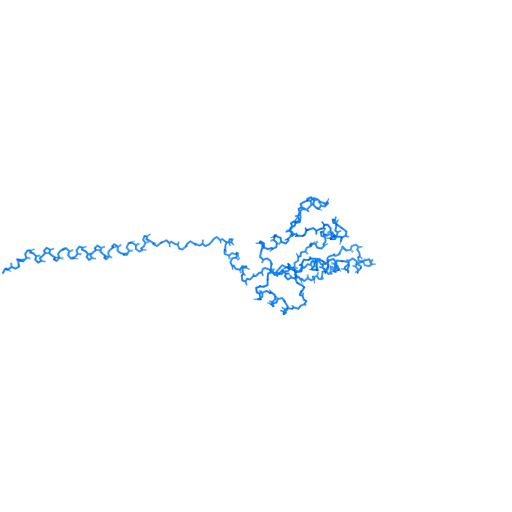0.528 18.614 -19.306 1.00 37.81 175 LYS A O 1
ATOM 1386 N N . THR A 1 176 ? 2.344 18.419 -20.637 1.00 42.38 176 THR A N 1
ATOM 1387 C CA . THR A 1 176 ? 2.673 19.845 -20.757 1.00 42.38 176 THR A CA 1
ATOM 1388 C C . THR A 1 176 ? 1.748 20.495 -21.769 1.00 42.38 176 THR A C 1
ATOM 1390 O O . THR A 1 176 ? 1.590 19.877 -22.851 1.00 42.38 176 THR A O 1
#

pLDDT: mean 82.63, std 12.63, range [37.81, 94.75]

Secondary structure (DSSP, 8-state):
----HHHHHHHHHHHHHHHHHHHHHHHHHHHHT-PPP-PPPHHHHHHHHHHHS-EEEEEE-HHHHHHHHHTT--SS--SSS--GGG-TTS---S--HHHHHHTTEEEEEEEE---GGGTTTTHHHHHHHHHHHHHHHHHH-TTTEEE--SHHHHHHHHHTT---EEEEEEE-----